Protein AF-A0A916J9D9-F1 (afdb_monomer_lite)

Sequence (79 aa):
MEPYRPFVDLIVLEIIDKGENFLQLSTPIKSKLMRIASEDITIDNQTSPLMVDLQRTTALLVKCYEGSLRKISYPTIPC

pLDDT: mean 93.81, std 4.95, range [59.09, 97.56]

Structure (mmCIF, N/CA/C/O backbone):
data_AF-A0A916J9D9-F1
#
_entry.id   AF-A0A916J9D9-F1
#
loop_
_atom_site.group_PDB
_atom_site.id
_atom_site.type_symbol
_atom_site.label_atom_id
_atom_site.label_alt_id
_atom_site.label_comp_id
_atom_site.label_asym_id
_atom_site.label_entity_id
_atom_site.label_seq_id
_atom_site.pdbx_PDB_ins_code
_atom_site.Cartn_x
_atom_site.Cartn_y
_atom_site.Cartn_z
_atom_site.occupancy
_atom_site.B_iso_or_equiv
_atom_site.auth_seq_id
_atom_site.auth_comp_id
_atom_site.auth_asym_id
_atom_site.auth_atom_id
_atom_site.pdbx_PDB_model_num
ATOM 1 N N . MET A 1 1 ? -1.633 6.559 -8.535 1.00 91.44 1 MET A N 1
ATOM 2 C CA . MET A 1 1 ? -1.930 6.133 -7.150 1.00 91.44 1 MET A CA 1
ATOM 3 C C . MET A 1 1 ? -2.897 4.957 -7.087 1.00 91.44 1 MET A C 1
ATOM 5 O O . MET A 1 1 ? -2.849 4.249 -6.095 1.00 91.44 1 MET A O 1
ATOM 9 N N . GLU A 1 2 ? -3.703 4.690 -8.127 1.00 94.12 2 GLU A N 1
ATOM 10 C CA . GLU A 1 2 ? -4.659 3.563 -8.147 1.00 94.12 2 GLU A CA 1
ATOM 11 C C . GLU A 1 2 ? -4.117 2.207 -7.651 1.00 94.12 2 GLU A C 1
ATOM 13 O O . GLU A 1 2 ? -4.802 1.597 -6.836 1.00 94.12 2 GLU A O 1
ATOM 18 N N . PRO A 1 3 ? -2.892 1.755 -8.005 1.00 93.56 3 PRO A N 1
ATOM 19 C CA . PRO A 1 3 ? -2.377 0.464 -7.528 1.00 93.56 3 PRO A CA 1
ATOM 20 C C . PRO A 1 3 ? -2.182 0.373 -6.006 1.00 93.56 3 PRO A C 1
ATOM 22 O O . PRO A 1 3 ? -2.051 -0.721 -5.473 1.00 93.56 3 PRO A O 1
ATOM 25 N N . TYR A 1 4 ? -2.156 1.512 -5.308 1.00 94.62 4 TYR A N 1
ATOM 26 C CA . TYR A 1 4 ? -1.959 1.591 -3.861 1.00 94.62 4 TYR A CA 1
ATOM 27 C C . TYR A 1 4 ? -3.269 1.765 -3.078 1.00 94.62 4 TYR A C 1
ATOM 29 O O . TYR A 1 4 ? -3.262 1.653 -1.854 1.00 94.62 4 TYR A O 1
ATOM 37 N N . ARG A 1 5 ? -4.399 2.032 -3.750 1.00 95.00 5 ARG A N 1
ATOM 38 C CA . ARG A 1 5 ? -5.703 2.200 -3.083 1.00 95.00 5 ARG A CA 1
ATOM 39 C C . ARG A 1 5 ? -6.129 0.993 -2.235 1.00 95.00 5 ARG A C 1
ATOM 41 O O . ARG A 1 5 ? -6.551 1.240 -1.108 1.00 95.00 5 ARG A O 1
ATOM 48 N N . PRO A 1 6 ? -5.920 -0.268 -2.669 1.00 94.69 6 PRO A N 1
ATOM 49 C CA . PRO A 1 6 ? -6.317 -1.430 -1.874 1.00 94.69 6 PRO A CA 1
ATOM 50 C C . PRO A 1 6 ? -5.692 -1.483 -0.474 1.00 94.69 6 PRO A C 1
ATOM 52 O O . PRO A 1 6 ? -6.315 -1.969 0.459 1.00 94.69 6 PRO A O 1
ATOM 55 N N . PHE A 1 7 ? -4.485 -0.940 -0.290 1.00 94.69 7 PHE A N 1
ATOM 56 C CA . PHE A 1 7 ? -3.828 -0.902 1.021 1.00 94.69 7 PHE A CA 1
ATOM 57 C C . PHE A 1 7 ? -4.517 0.067 1.985 1.00 94.69 7 PHE A C 1
ATOM 59 O O . PHE A 1 7 ? -4.598 -0.196 3.181 1.00 94.69 7 PHE A O 1
ATOM 66 N N . VAL A 1 8 ? -5.064 1.170 1.466 1.00 94.81 8 VAL A N 1
ATOM 67 C CA . VAL A 1 8 ? -5.919 2.070 2.252 1.00 94.81 8 VAL A CA 1
ATOM 68 C C . VAL A 1 8 ? -7.242 1.382 2.567 1.00 94.81 8 VAL A C 1
ATOM 70 O O . VAL A 1 8 ? -7.713 1.459 3.700 1.00 94.81 8 VAL A O 1
ATOM 73 N N . ASP A 1 9 ? -7.814 0.682 1.585 1.00 94.69 9 ASP A N 1
ATOM 74 C CA . ASP A 1 9 ? -9.082 -0.029 1.742 1.00 94.69 9 ASP A CA 1
ATOM 75 C C . ASP A 1 9 ? -8.995 -1.098 2.848 1.00 94.69 9 ASP A C 1
ATOM 77 O O . ASP A 1 9 ? -9.925 -1.215 3.642 1.00 94.69 9 ASP A O 1
ATOM 81 N N . LEU A 1 10 ? -7.863 -1.801 2.982 1.00 94.50 10 LEU A N 1
ATOM 82 C CA . LEU A 1 10 ? -7.611 -2.749 4.080 1.00 94.50 10 LEU A CA 1
ATOM 83 C C . LEU A 1 10 ? -7.637 -2.080 5.464 1.00 94.50 10 LEU A C 1
ATOM 85 O O . LEU A 1 10 ? -8.257 -2.604 6.389 1.00 94.50 10 LEU A O 1
ATOM 89 N N . ILE A 1 11 ? -7.021 -0.901 5.611 1.00 94.62 11 ILE A N 1
ATOM 90 C CA . ILE A 1 11 ? -7.051 -0.143 6.875 1.00 94.62 11 ILE A CA 1
ATOM 91 C C . ILE A 1 11 ? -8.480 0.322 7.184 1.00 94.62 11 ILE A C 1
ATOM 93 O O . ILE A 1 11 ? -8.919 0.292 8.333 1.00 94.62 11 ILE A O 1
ATOM 97 N N . VAL A 1 12 ? -9.223 0.761 6.166 1.00 95.06 12 VAL A N 1
ATOM 98 C CA . VAL A 1 12 ? -10.621 1.183 6.327 1.00 95.06 12 VAL A CA 1
ATOM 99 C C . VAL A 1 12 ? -11.509 0.001 6.711 1.00 95.06 12 VAL A C 1
ATOM 101 O O . VAL A 1 12 ? -12.341 0.147 7.606 1.00 95.06 12 VAL A O 1
ATOM 104 N N . LEU A 1 13 ? -11.307 -1.165 6.098 1.00 94.75 13 LEU A N 1
ATOM 105 C CA . LEU A 1 13 ? -12.016 -2.392 6.451 1.00 94.75 13 LEU A CA 1
ATOM 106 C C . LEU A 1 13 ? -11.767 -2.764 7.919 1.00 94.75 13 LEU A C 1
ATOM 108 O O . LEU A 1 13 ? -12.722 -3.008 8.648 1.00 94.75 13 LEU A O 1
ATOM 112 N N . GLU A 1 14 ? -10.519 -2.676 8.393 1.00 93.88 14 GLU A N 1
ATOM 113 C CA . GLU A 1 14 ? -10.169 -2.913 9.801 1.00 93.88 14 GLU A CA 1
ATOM 114 C C . GLU A 1 14 ? -10.909 -1.960 10.762 1.00 93.88 14 GLU A C 1
ATOM 116 O O . GLU A 1 14 ? -11.364 -2.373 11.831 1.00 93.88 14 GLU A O 1
ATOM 121 N N . ILE A 1 15 ? -11.042 -0.680 10.397 1.00 94.81 15 ILE A N 1
ATOM 122 C CA . ILE A 1 15 ? -11.776 0.323 11.191 1.00 94.81 15 ILE A CA 1
ATOM 123 C C . ILE A 1 15 ? -13.271 -0.029 11.262 1.00 94.81 15 ILE A C 1
ATOM 125 O O . ILE A 1 15 ? -13.885 0.100 12.326 1.00 94.81 15 ILE A O 1
ATOM 129 N N . ILE A 1 16 ? -13.851 -0.476 10.144 1.00 94.75 16 ILE A N 1
ATOM 130 C CA . ILE A 1 16 ? -15.260 -0.885 10.061 1.00 94.75 16 ILE A CA 1
ATOM 131 C C . ILE A 1 16 ? -15.498 -2.149 10.893 1.00 94.75 16 ILE A C 1
ATOM 133 O O . ILE A 1 16 ? -16.417 -2.165 11.713 1.00 94.75 16 ILE A O 1
ATOM 137 N N . ASP A 1 17 ? -14.648 -3.166 10.749 1.00 95.06 17 ASP A N 1
ATOM 138 C CA . ASP A 1 17 ? -14.760 -4.444 11.464 1.00 95.06 17 ASP A CA 1
ATOM 139 C C . ASP A 1 17 ? -14.640 -4.274 12.985 1.00 95.06 17 ASP A C 1
ATOM 141 O O . ASP A 1 17 ? -15.260 -5.005 13.760 1.00 95.06 17 ASP A O 1
ATOM 145 N N . LYS A 1 18 ? -13.888 -3.265 13.437 1.00 94.00 18 LYS A N 1
ATOM 146 C CA . LYS A 1 18 ? -13.773 -2.896 14.857 1.00 94.00 18 LYS A CA 1
ATOM 147 C C . LYS A 1 18 ? -14.978 -2.123 15.400 1.00 94.00 18 LYS A C 1
ATOM 149 O O . LYS A 1 18 ? -15.005 -1.821 16.594 1.00 94.00 18 LYS A O 1
ATOM 154 N N . GLY A 1 19 ? -15.966 -1.800 14.562 1.00 92.00 19 GLY A N 1
ATOM 155 C CA . GLY A 1 19 ? -17.171 -1.071 14.960 1.00 92.00 19 GLY A CA 1
ATOM 156 C C . GLY A 1 19 ? -16.897 0.373 15.385 1.00 92.00 19 GLY A C 1
ATOM 157 O O . GLY A 1 19 ? -17.645 0.941 16.183 1.00 92.00 19 GLY A O 1
ATOM 158 N N . GLU A 1 20 ? -15.807 0.973 14.904 1.00 90.44 20 GLU A N 1
ATOM 159 C CA . GLU A 1 20 ? -15.468 2.355 15.232 1.00 90.44 20 GLU A CA 1
ATOM 160 C C . GLU A 1 20 ? -16.452 3.328 14.575 1.00 90.44 20 GLU A C 1
ATOM 162 O O . GLU A 1 20 ? -16.931 3.102 13.466 1.00 90.44 20 GLU A O 1
ATOM 167 N N . ASN A 1 21 ? -16.740 4.457 15.229 1.00 90.19 21 ASN A N 1
ATOM 168 C CA . ASN A 1 21 ? -17.553 5.503 14.611 1.00 90.19 21 ASN A CA 1
ATOM 169 C C . ASN A 1 21 ? -16.755 6.214 13.503 1.00 90.19 21 ASN A C 1
ATOM 171 O O . ASN A 1 21 ? -16.070 7.207 13.753 1.00 90.19 21 ASN A O 1
ATOM 175 N N . PHE A 1 22 ? -16.865 5.698 12.280 1.00 89.25 22 PHE 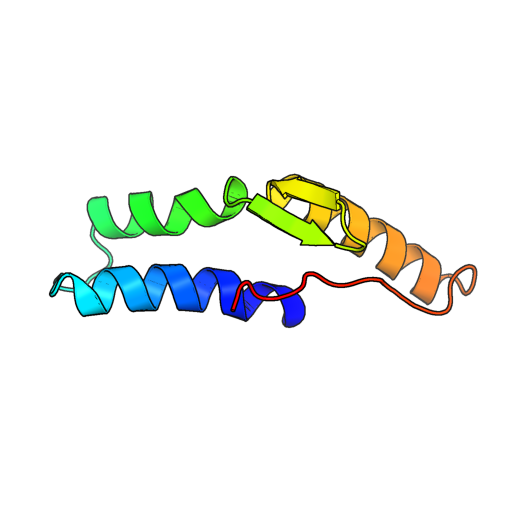A N 1
ATOM 176 C CA . PHE A 1 22 ? -16.166 6.182 11.088 1.00 89.25 22 PHE A CA 1
ATOM 177 C C . PHE A 1 22 ? -16.886 7.323 10.352 1.00 89.25 22 PHE A C 1
ATOM 179 O O . PHE A 1 22 ? -16.361 7.838 9.367 1.00 89.25 22 PHE A O 1
ATOM 186 N N . LEU A 1 23 ? -18.063 7.762 10.821 1.00 91.38 23 LEU A N 1
ATOM 187 C CA . LEU A 1 23 ? -18.778 8.907 10.235 1.00 91.38 23 LEU A CA 1
ATOM 188 C C . LEU A 1 23 ? -18.082 10.244 10.527 1.00 91.38 23 LEU A C 1
ATOM 190 O O . LEU A 1 23 ? -18.343 11.242 9.857 1.00 91.38 23 LEU A O 1
ATOM 194 N N . GLN A 1 24 ? -17.199 10.272 11.526 1.00 91.12 24 GLN A N 1
ATOM 195 C CA . GLN A 1 24 ? -16.382 11.432 11.857 1.00 91.12 24 GLN A CA 1
ATOM 196 C C . GLN A 1 24 ? -14.902 11.070 11.849 1.00 91.12 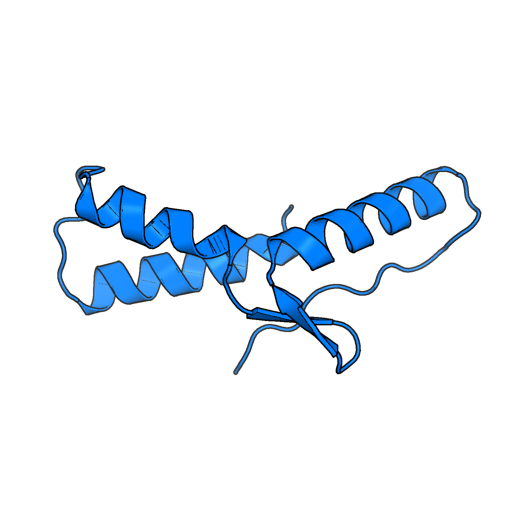24 GLN A C 1
ATOM 198 O O . GLN A 1 24 ? -14.475 10.079 12.437 1.00 91.12 24 GLN A O 1
ATOM 203 N N . LEU A 1 25 ? -14.091 11.933 11.237 1.00 92.62 25 LEU A N 1
ATOM 204 C CA . LEU A 1 25 ? -12.644 11.765 11.181 1.00 92.62 25 LEU A CA 1
ATOM 205 C C . LEU A 1 25 ? -11.987 12.183 12.511 1.00 92.62 25 LEU A C 1
ATOM 207 O O . LEU A 1 25 ? -11.437 13.281 12.648 1.00 92.62 25 LEU A O 1
ATOM 211 N N . SER A 1 26 ? -1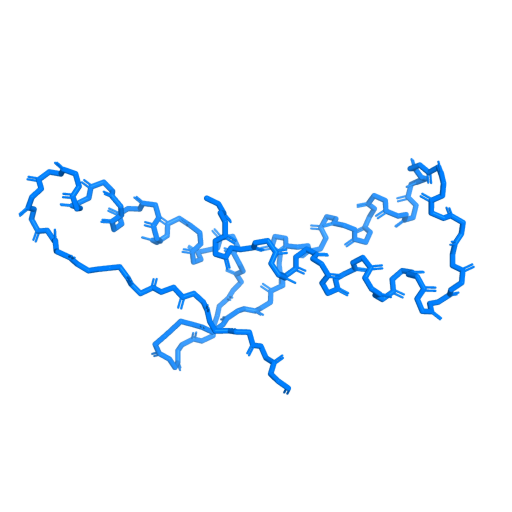2.063 11.295 13.499 1.00 94.38 26 SER A N 1
ATOM 212 C CA . SER A 1 26 ? -11.491 11.478 14.837 1.00 94.38 26 SER A CA 1
ATOM 213 C C . SER A 1 26 ? -9.961 11.316 14.854 1.00 94.38 26 SER A C 1
ATOM 215 O O . SER A 1 26 ? -9.369 10.728 13.947 1.00 94.38 26 SER A O 1
ATOM 217 N N . THR A 1 27 ? -9.289 11.826 15.893 1.00 94.94 27 THR A N 1
ATOM 218 C CA . THR A 1 27 ? -7.828 11.668 16.065 1.00 94.94 27 THR A CA 1
ATOM 219 C C . THR A 1 27 ? -7.368 10.200 16.043 1.00 94.94 27 THR A C 1
ATOM 221 O O . THR A 1 27 ? -6.394 9.918 15.343 1.00 94.94 27 THR A O 1
ATOM 224 N N . PRO A 1 28 ? -8.056 9.246 16.707 1.00 93.38 28 PRO A N 1
ATOM 225 C CA . PRO A 1 28 ? -7.718 7.824 16.607 1.00 93.38 28 PRO A CA 1
ATOM 226 C C . PRO A 1 28 ? -7.782 7.281 15.174 1.00 93.38 28 PRO A C 1
ATOM 228 O O . PRO A 1 28 ? -6.857 6.594 14.743 1.00 93.38 28 PRO A O 1
ATOM 231 N N . ILE A 1 29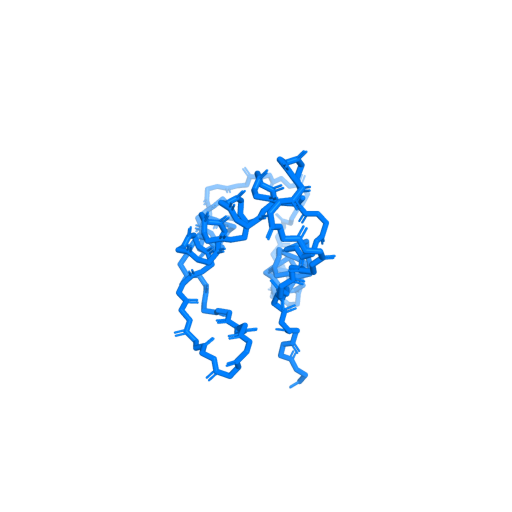 ? -8.823 7.639 14.412 1.00 95.00 29 ILE A N 1
ATOM 232 C CA . ILE A 1 29 ? -8.983 7.207 13.015 1.00 95.00 29 ILE A CA 1
ATOM 233 C C . ILE A 1 29 ? -7.876 7.801 12.141 1.00 95.00 29 ILE A C 1
ATOM 235 O O . ILE A 1 29 ? -7.246 7.072 11.378 1.00 95.00 29 ILE A O 1
ATOM 239 N N . LYS A 1 30 ? -7.569 9.099 12.290 1.00 94.75 30 LYS A N 1
ATOM 240 C CA . LYS A 1 30 ? -6.442 9.733 11.580 1.00 94.75 30 LYS A CA 1
ATOM 241 C C . LYS A 1 30 ? -5.132 9.012 11.874 1.00 94.75 30 LYS A C 1
ATOM 243 O O . LYS A 1 30 ? -4.382 8.722 10.951 1.00 94.75 30 LYS A O 1
ATOM 248 N N . SER A 1 31 ? -4.870 8.696 13.142 1.00 94.44 31 SER A N 1
ATOM 249 C CA . SER A 1 31 ? -3.648 7.994 13.532 1.00 94.44 31 SER A 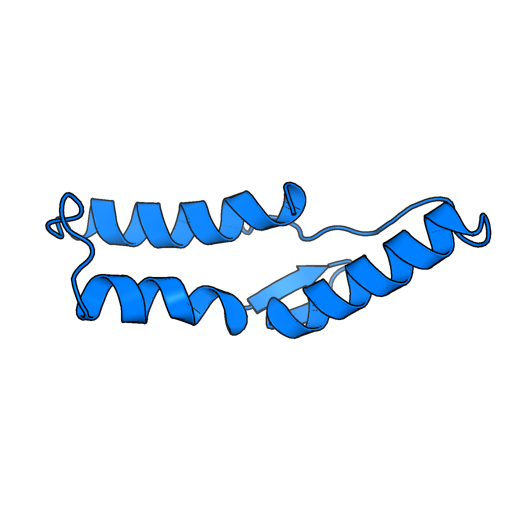CA 1
ATOM 250 C C . SER A 1 31 ? -3.551 6.601 12.906 1.00 94.44 31 SER A C 1
ATOM 252 O O . SER A 1 31 ? -2.453 6.199 12.534 1.00 94.44 31 SER A O 1
ATOM 254 N N . LYS A 1 32 ? -4.669 5.877 12.766 1.00 94.62 32 LYS A N 1
ATOM 255 C CA . LYS A 1 32 ? -4.708 4.579 12.074 1.00 94.62 32 LYS A CA 1
ATOM 256 C C . LYS A 1 32 ? -4.452 4.723 10.581 1.00 94.62 32 LYS A C 1
ATOM 258 O O . LYS A 1 32 ? -3.581 4.042 10.060 1.00 94.62 32 LYS A O 1
ATOM 263 N N . LEU A 1 33 ? -5.133 5.658 9.918 1.00 95.56 33 LEU A N 1
ATOM 264 C CA . LEU A 1 33 ? -4.933 5.927 8.492 1.00 95.56 33 LEU A CA 1
ATOM 265 C C . LEU A 1 33 ? -3.488 6.337 8.175 1.00 95.56 33 LEU A C 1
ATOM 267 O O . LEU A 1 33 ? -2.953 5.921 7.156 1.00 95.56 33 LEU A O 1
ATOM 271 N N . MET A 1 34 ? -2.828 7.094 9.058 1.00 95.44 34 MET A N 1
ATOM 272 C CA . MET A 1 34 ? -1.429 7.512 8.875 1.00 95.44 34 MET A CA 1
ATOM 273 C C . MET A 1 34 ? -0.433 6.346 8.873 1.00 95.44 34 MET A C 1
ATOM 275 O O . MET A 1 34 ? 0.666 6.504 8.339 1.00 95.44 34 MET A O 1
ATOM 279 N N . ARG A 1 35 ? -0.806 5.171 9.404 1.00 94.75 35 ARG A N 1
ATOM 280 C CA . ARG A 1 35 ? 0.047 3.975 9.348 1.00 94.75 35 ARG A CA 1
ATOM 281 C C . ARG A 1 35 ? 0.323 3.515 7.921 1.00 94.75 35 ARG A C 1
ATOM 283 O O . ARG A 1 35 ? 1.361 2.901 7.711 1.00 94.75 35 ARG A O 1
ATOM 290 N N . ILE A 1 36 ? -0.517 3.892 6.948 1.00 95.56 36 ILE A N 1
ATOM 291 C CA . ILE A 1 36 ? -0.364 3.537 5.528 1.00 95.56 36 ILE A CA 1
ATOM 292 C C . ILE A 1 36 ? 1.050 3.771 4.988 1.00 95.56 36 ILE A C 1
ATOM 294 O O . ILE A 1 36 ? 1.531 2.984 4.186 1.00 95.56 36 ILE A O 1
ATOM 298 N N . ALA A 1 37 ? 1.739 4.828 5.429 1.00 93.19 37 ALA A N 1
ATOM 299 C CA . ALA A 1 37 ? 3.085 5.143 4.951 1.00 93.19 37 ALA A CA 1
ATOM 300 C C . ALA A 1 37 ? 4.125 4.083 5.360 1.00 93.19 37 ALA A C 1
ATOM 302 O O . ALA A 1 37 ? 5.097 3.856 4.638 1.00 93.19 37 ALA A O 1
ATOM 303 N N . SER A 1 38 ? 3.912 3.448 6.512 1.00 94.88 38 SER A N 1
ATOM 304 C CA . SER A 1 38 ? 4.770 2.415 7.092 1.00 94.88 38 SER A CA 1
ATOM 305 C C . SER A 1 38 ? 4.232 0.995 6.914 1.00 94.88 38 SER A C 1
ATOM 307 O O . SER A 1 38 ? 4.863 0.072 7.412 1.00 94.88 38 SER A O 1
ATOM 309 N N . GLU A 1 39 ? 3.080 0.808 6.263 1.00 94.69 39 GLU A N 1
ATOM 310 C CA . GLU A 1 39 ? 2.561 -0.535 5.983 1.00 94.69 39 GLU A CA 1
ATOM 311 C C . GLU A 1 39 ? 3.470 -1.241 4.975 1.00 94.69 39 GLU A C 1
ATOM 313 O O . GLU A 1 39 ? 3.859 -0.658 3.960 1.00 94.69 39 GLU A O 1
ATOM 318 N N . ASP A 1 40 ? 3.820 -2.489 5.266 1.00 94.75 40 ASP A N 1
ATOM 319 C CA . ASP A 1 40 ? 4.680 -3.287 4.403 1.00 94.75 40 ASP A CA 1
ATOM 320 C C . ASP A 1 40 ? 3.907 -3.766 3.171 1.00 94.75 40 ASP A C 1
ATOM 322 O O . ASP A 1 40 ? 2.793 -4.289 3.265 1.00 94.75 40 ASP A O 1
ATOM 326 N N . ILE A 1 41 ? 4.519 -3.610 2.000 1.00 95.19 41 ILE A N 1
ATOM 327 C CA . ILE A 1 41 ? 3.977 -4.064 0.719 1.00 95.19 41 ILE A CA 1
ATOM 328 C C . ILE A 1 41 ? 4.998 -4.922 -0.014 1.00 95.19 41 ILE A C 1
ATOM 330 O O . ILE A 1 41 ? 6.201 -4.796 0.208 1.00 95.19 41 ILE A O 1
ATOM 334 N N . THR A 1 42 ? 4.521 -5.786 -0.912 1.00 95.56 42 THR A N 1
ATOM 335 C CA . THR A 1 42 ? 5.389 -6.661 -1.705 1.00 95.56 42 THR A CA 1
ATOM 336 C C . THR A 1 42 ? 5.338 -6.302 -3.187 1.00 95.56 42 THR A C 1
ATOM 338 O O . THR A 1 42 ? 4.282 -6.399 -3.821 1.00 95.56 42 THR A O 1
ATOM 341 N N . ILE A 1 43 ? 6.497 -5.949 -3.751 1.00 95.12 43 ILE A N 1
ATOM 342 C CA . ILE A 1 43 ? 6.737 -5.762 -5.190 1.00 95.12 43 ILE A CA 1
ATOM 343 C C . ILE A 1 43 ? 7.870 -6.705 -5.604 1.00 95.12 43 ILE A C 1
ATOM 345 O O . ILE A 1 43 ? 8.945 -6.669 -5.013 1.00 95.12 43 ILE A O 1
ATOM 349 N N . ASP A 1 44 ? 7.658 -7.536 -6.627 1.00 92.81 44 ASP A N 1
ATOM 350 C CA . ASP A 1 44 ? 8.682 -8.453 -7.161 1.00 92.81 44 ASP A CA 1
ATOM 351 C C . ASP A 1 44 ? 9.382 -9.305 -6.075 1.00 92.81 44 ASP A C 1
ATOM 353 O O . ASP A 1 44 ? 10.611 -9.395 -6.028 1.00 92.81 44 ASP A O 1
ATOM 357 N N . ASN A 1 45 ? 8.598 -9.907 -5.171 1.00 91.75 45 ASN A N 1
ATOM 358 C CA . ASN A 1 45 ? 9.062 -10.703 -4.020 1.00 91.75 45 ASN A CA 1
ATOM 359 C C . ASN A 1 45 ? 9.960 -9.950 -3.017 1.00 91.75 45 ASN A C 1
ATOM 361 O O . ASN A 1 45 ? 10.612 -10.576 -2.181 1.00 91.75 45 ASN A O 1
ATOM 365 N N . GLN A 1 46 ? 9.997 -8.620 -3.077 1.00 94.19 46 GLN A N 1
ATOM 366 C CA . GLN A 1 46 ? 10.669 -7.780 -2.092 1.00 94.19 46 GLN A CA 1
ATOM 367 C C . GLN A 1 46 ? 9.620 -7.080 -1.244 1.00 94.19 46 GLN A C 1
ATOM 369 O O . GLN A 1 46 ? 8.686 -6.490 -1.784 1.00 94.19 46 GLN A O 1
ATOM 374 N N . THR A 1 47 ? 9.789 -7.153 0.073 1.00 95.62 47 THR A N 1
ATOM 375 C CA . THR A 1 47 ? 8.915 -6.484 1.033 1.00 95.62 47 THR A CA 1
ATOM 376 C C . THR A 1 47 ? 9.594 -5.228 1.548 1.00 95.62 47 THR A C 1
ATOM 378 O O . THR A 1 47 ? 10.742 -5.284 1.998 1.00 95.62 47 THR A O 1
ATOM 381 N N . SER A 1 48 ? 8.896 -4.101 1.476 1.00 95.69 48 SER A N 1
ATOM 382 C CA . SER A 1 48 ? 9.362 -2.842 2.047 1.00 95.69 48 SER A CA 1
ATOM 383 C C . SER A 1 48 ? 8.186 -1.943 2.446 1.00 95.69 48 SER A C 1
ATOM 385 O O . SER A 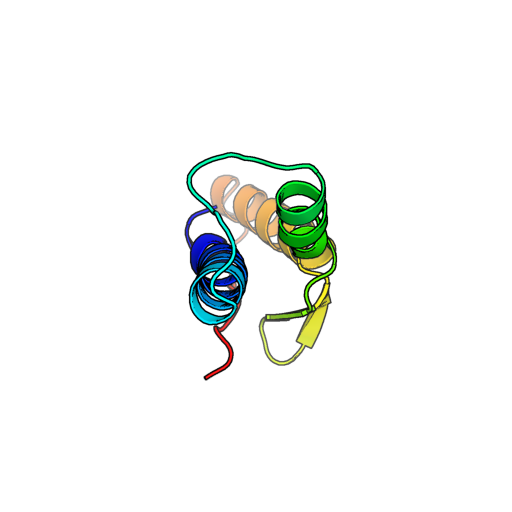1 48 ? 7.058 -2.187 2.007 1.00 95.69 48 SER A O 1
ATOM 387 N N . PRO A 1 49 ? 8.419 -0.893 3.254 1.00 96.50 49 PRO A N 1
ATOM 388 C CA . PRO A 1 49 ? 7.365 0.046 3.609 1.00 96.50 49 PRO A CA 1
ATOM 389 C C . PRO A 1 49 ? 6.795 0.748 2.372 1.00 96.50 49 PRO A C 1
ATOM 391 O O . PRO A 1 49 ? 7.545 1.202 1.501 1.00 96.50 49 PRO A O 1
ATOM 394 N N . LEU A 1 50 ? 5.475 0.934 2.338 1.00 95.75 50 LEU A N 1
ATOM 395 C CA . LEU A 1 50 ? 4.742 1.525 1.217 1.00 95.75 50 LEU A CA 1
ATOM 396 C C . LEU A 1 50 ? 5.354 2.838 0.734 1.00 95.75 50 LEU A C 1
ATOM 398 O O . LEU A 1 50 ? 5.461 3.059 -0.473 1.00 95.75 50 LEU A O 1
ATOM 402 N N . MET A 1 51 ? 5.781 3.710 1.653 1.00 95.75 51 MET A N 1
ATOM 403 C CA . MET A 1 51 ? 6.369 5.001 1.290 1.00 95.75 51 MET A CA 1
ATOM 404 C C . MET A 1 51 ? 7.675 4.863 0.487 1.00 95.75 51 MET A C 1
ATOM 406 O O . MET A 1 51 ? 7.936 5.694 -0.383 1.00 95.75 51 MET A O 1
ATOM 410 N N . VAL A 1 52 ? 8.476 3.822 0.736 1.00 95.81 52 VAL A N 1
ATOM 411 C CA . VAL A 1 52 ? 9.726 3.555 0.004 1.00 95.81 52 VAL A CA 1
ATOM 412 C C . VAL A 1 52 ? 9.411 3.088 -1.415 1.00 95.81 52 VAL A C 1
ATOM 414 O O . VAL A 1 52 ? 9.894 3.660 -2.397 1.00 95.81 52 VAL A O 1
ATOM 417 N N . ASP A 1 53 ? 8.536 2.096 -1.543 1.00 95.50 53 ASP A N 1
ATOM 418 C CA . ASP A 1 53 ? 8.159 1.542 -2.842 1.00 95.50 53 ASP A CA 1
ATOM 419 C C . ASP A 1 53 ? 7.332 2.518 -3.691 1.00 95.50 53 ASP A C 1
ATOM 421 O O . ASP A 1 53 ? 7.397 2.482 -4.921 1.00 95.50 53 ASP A O 1
ATOM 425 N N . LEU A 1 54 ? 6.608 3.452 -3.069 1.00 95.56 54 LEU A N 1
ATOM 426 C CA . LEU A 1 54 ? 5.943 4.548 -3.773 1.00 95.56 54 LEU A CA 1
ATOM 427 C C . LEU A 1 54 ? 6.947 5.458 -4.497 1.00 95.56 54 LEU A C 1
ATOM 429 O O . LEU A 1 54 ? 6.725 5.849 -5.648 1.00 95.56 54 LEU A O 1
ATOM 433 N N . GLN A 1 55 ? 8.069 5.788 -3.852 1.00 95.19 55 GLN A N 1
ATOM 434 C CA . GLN A 1 55 ? 9.134 6.569 -4.492 1.00 95.19 55 GLN A CA 1
ATOM 435 C C . GLN A 1 55 ? 9.750 5.788 -5.657 1.00 95.19 55 GLN A C 1
ATOM 437 O O . GLN A 1 55 ? 9.958 6.343 -6.740 1.00 95.19 55 GLN A O 1
ATOM 442 N N . ARG A 1 56 ? 9.971 4.481 -5.465 1.00 94.44 56 ARG A N 1
ATOM 443 C CA . ARG A 1 56 ? 10.491 3.581 -6.500 1.00 94.44 56 ARG A CA 1
ATOM 444 C C . ARG A 1 56 ? 9.571 3.521 -7.720 1.00 94.44 56 ARG A C 1
ATOM 446 O O . ARG A 1 56 ? 10.044 3.734 -8.836 1.00 94.44 56 ARG A O 1
ATOM 453 N N . THR A 1 57 ? 8.272 3.280 -7.542 1.00 95.56 57 THR A N 1
ATOM 454 C CA . THR A 1 57 ? 7.321 3.228 -8.668 1.00 95.56 57 THR A CA 1
ATOM 455 C C . THR A 1 57 ? 7.155 4.580 -9.350 1.00 95.56 57 THR A C 1
ATOM 457 O O . THR A 1 57 ? 7.031 4.619 -10.573 1.00 95.56 57 THR A O 1
ATOM 460 N N . THR A 1 58 ? 7.246 5.688 -8.609 1.00 96.12 58 THR A N 1
ATOM 461 C CA . THR A 1 58 ? 7.247 7.042 -9.187 1.00 96.12 58 THR A CA 1
ATOM 462 C C . THR A 1 58 ? 8.467 7.265 -10.086 1.00 96.12 58 THR A C 1
ATOM 464 O O . THR A 1 58 ? 8.321 7.741 -11.211 1.00 96.12 58 THR A O 1
ATOM 467 N N . ALA A 1 59 ? 9.662 6.855 -9.652 1.00 96.12 59 ALA A N 1
ATOM 468 C CA . ALA A 1 59 ? 10.869 6.937 -10.477 1.00 96.12 59 ALA A CA 1
ATOM 469 C C . ALA A 1 59 ? 10.778 6.054 -11.736 1.00 96.12 59 ALA A C 1
ATOM 471 O O . ALA A 1 59 ? 11.211 6.457 -12.816 1.00 96.12 59 ALA A O 1
ATOM 472 N N . LEU A 1 60 ? 10.186 4.859 -11.624 1.00 95.69 60 LEU A N 1
ATOM 473 C CA . LEU A 1 60 ? 9.927 3.990 -12.778 1.00 95.69 60 LEU A CA 1
ATOM 474 C C . LEU A 1 60 ? 8.898 4.600 -13.739 1.00 95.69 60 LEU A C 1
ATOM 476 O O . LEU A 1 60 ? 9.066 4.493 -14.952 1.00 95.69 60 LEU A O 1
ATOM 480 N N . LEU A 1 61 ? 7.870 5.271 -13.217 1.00 96.38 61 LEU A N 1
ATOM 481 C CA . LEU A 1 61 ? 6.869 5.966 -14.024 1.00 96.38 61 LEU A CA 1
ATOM 482 C C . LEU A 1 61 ? 7.489 7.094 -14.851 1.00 96.38 61 LEU A C 1
ATOM 484 O O . LEU A 1 61 ? 7.199 7.192 -16.041 1.00 96.38 61 LEU A O 1
ATOM 488 N N . VAL A 1 62 ? 8.384 7.887 -14.256 1.00 97.44 62 VAL A N 1
ATOM 489 C CA . VAL A 1 62 ? 9.143 8.914 -14.990 1.00 97.44 62 VAL A CA 1
ATOM 490 C C . VAL A 1 62 ? 9.941 8.279 -16.132 1.00 97.44 62 VAL A C 1
ATOM 492 O O . VAL A 1 62 ? 9.811 8.710 -17.274 1.00 97.44 62 VAL A O 1
ATOM 495 N N . LYS A 1 63 ? 10.668 7.184 -15.870 1.00 97.56 63 LYS A N 1
ATOM 496 C CA . LYS A 1 63 ? 11.419 6.453 -16.910 1.00 97.56 63 LYS A CA 1
ATOM 497 C C . LYS A 1 63 ? 10.528 5.907 -18.030 1.00 97.56 63 LYS A C 1
ATOM 499 O O . LYS A 1 63 ? 10.948 5.876 -19.187 1.00 97.56 63 LYS A O 1
ATOM 504 N N . CYS A 1 64 ? 9.303 5.484 -17.710 1.00 96.81 64 CYS A N 1
ATOM 505 C CA . CYS A 1 64 ? 8.312 5.100 -18.717 1.00 96.81 64 CYS A CA 1
ATOM 506 C C . CYS A 1 64 ? 7.906 6.284 -19.597 1.00 96.81 64 CYS A C 1
ATOM 508 O O . CYS A 1 64 ? 7.822 6.132 -20.813 1.00 96.81 64 CYS A O 1
ATOM 510 N N . TYR A 1 65 ? 7.683 7.459 -19.007 1.00 96.69 65 TYR A N 1
ATOM 511 C CA . TYR A 1 65 ? 7.349 8.670 -19.762 1.00 96.69 65 TYR A CA 1
ATOM 512 C C . TYR A 1 65 ? 8.511 9.179 -20.619 1.00 96.69 65 TYR A C 1
ATOM 514 O O . TYR A 1 65 ? 8.281 9.679 -21.716 1.00 96.69 65 TYR A O 1
ATOM 522 N N . GLU A 1 66 ? 9.751 8.981 -20.177 1.00 97.50 66 GLU A N 1
ATOM 523 C CA . GLU A 1 66 ? 10.961 9.264 -20.961 1.00 97.50 66 GLU A CA 1
ATOM 524 C C . GLU A 1 66 ? 11.239 8.212 -22.054 1.00 97.50 66 GLU A C 1
ATOM 526 O O . GLU A 1 66 ? 12.120 8.400 -22.890 1.00 97.50 66 GLU A O 1
ATOM 531 N N . GLY A 1 67 ? 10.515 7.087 -22.056 1.00 96.25 67 GLY A N 1
ATOM 532 C CA . GLY A 1 67 ? 10.666 6.006 -23.035 1.00 96.25 67 GLY A CA 1
ATOM 533 C C . GLY A 1 67 ? 11.824 5.035 -22.768 1.00 96.25 67 GLY A C 1
ATOM 534 O O . GLY A 1 67 ? 12.055 4.133 -23.575 1.00 96.25 67 GLY A O 1
ATOM 535 N N . SER A 1 68 ? 12.534 5.169 -21.641 1.00 96.56 68 SER A N 1
ATOM 536 C CA . SER A 1 68 ? 13.634 4.270 -21.249 1.00 96.56 68 SER A CA 1
ATOM 537 C C . SER A 1 68 ? 13.155 2.968 -20.589 1.00 96.56 68 SER A C 1
ATOM 539 O O . SER A 1 68 ? 13.901 1.991 -20.514 1.00 96.56 68 SER A O 1
ATOM 541 N N . LEU A 1 69 ? 11.896 2.927 -20.148 1.00 96.25 69 LEU A N 1
ATOM 542 C CA . LEU A 1 69 ? 11.237 1.767 -19.546 1.00 96.25 69 LEU A CA 1
ATOM 543 C C . LEU A 1 69 ? 9.874 1.532 -20.222 1.00 96.25 69 LEU A C 1
ATOM 545 O O . LEU A 1 69 ? 9.247 2.470 -20.701 1.00 96.25 69 LEU A O 1
ATOM 549 N N . ARG A 1 70 ? 9.394 0.281 -20.269 1.00 94.44 70 ARG A N 1
ATOM 550 C CA . ARG A 1 70 ? 8.077 -0.061 -20.860 1.00 94.44 70 ARG A CA 1
ATOM 551 C C . ARG A 1 70 ? 7.068 -0.658 -19.880 1.00 94.44 70 ARG A C 1
ATOM 553 O O . ARG A 1 70 ? 5.895 -0.772 -20.222 1.00 94.44 70 ARG A O 1
ATOM 560 N N . LYS A 1 71 ? 7.512 -1.110 -18.706 1.00 93.50 71 LYS A N 1
ATOM 561 C CA . LYS A 1 71 ? 6.681 -1.813 -17.719 1.00 93.50 71 LYS A CA 1
ATOM 562 C C . LYS A 1 71 ? 7.087 -1.400 -16.315 1.00 93.50 71 LYS A C 1
ATOM 564 O O . LYS A 1 71 ? 8.276 -1.269 -16.051 1.00 93.50 71 LYS A O 1
ATOM 569 N N . ILE A 1 72 ? 6.103 -1.245 -15.438 1.00 94.50 72 ILE A N 1
ATOM 570 C CA . ILE A 1 72 ? 6.291 -0.900 -14.029 1.00 94.50 72 ILE A CA 1
ATOM 571 C C . ILE A 1 72 ? 5.781 -2.076 -13.205 1.00 94.50 72 ILE A C 1
ATOM 573 O O . ILE A 1 72 ? 4.681 -2.569 -13.460 1.00 94.50 72 ILE A O 1
ATOM 577 N N . SER A 1 73 ? 6.578 -2.517 -12.238 1.00 93.62 73 SER A N 1
ATOM 578 C CA . SER A 1 73 ? 6.132 -3.475 -11.232 1.00 93.62 73 SER A CA 1
ATOM 579 C C . SER A 1 73 ? 5.300 -2.752 -10.180 1.00 93.62 73 SER A C 1
ATOM 581 O O . SER A 1 73 ? 5.690 -1.690 -9.692 1.00 93.62 73 SER A O 1
ATOM 583 N N . TYR A 1 74 ? 4.152 -3.325 -9.844 1.00 95.19 74 TYR A N 1
ATOM 584 C CA . TYR A 1 74 ? 3.216 -2.775 -8.871 1.00 95.19 74 TYR A CA 1
ATOM 585 C C . TYR A 1 74 ? 3.079 -3.712 -7.673 1.00 95.19 74 TYR A C 1
ATOM 587 O O . TYR A 1 74 ? 3.386 -4.901 -7.792 1.00 95.19 74 TYR A O 1
ATOM 595 N N . PRO A 1 75 ? 2.631 -3.187 -6.523 1.00 94.69 75 PRO A N 1
ATOM 596 C CA . PRO A 1 75 ? 2.432 -4.001 -5.338 1.00 94.69 75 PRO A CA 1
ATOM 597 C C . PRO A 1 75 ? 1.344 -5.050 -5.532 1.00 94.69 75 PRO A C 1
ATOM 599 O O . PRO A 1 75 ? 0.331 -4.822 -6.196 1.00 94.69 75 PRO A O 1
ATOM 602 N N . THR A 1 76 ? 1.583 -6.208 -4.929 1.00 93.75 76 THR A N 1
ATOM 603 C CA . THR A 1 76 ? 0.623 -7.307 -4.839 1.00 93.75 76 THR A CA 1
ATOM 604 C C . THR A 1 76 ? -0.159 -7.189 -3.539 1.00 93.75 76 THR A C 1
ATOM 606 O O . THR A 1 76 ? 0.401 -6.843 -2.499 1.00 93.75 76 THR A O 1
ATOM 609 N N . ILE A 1 77 ? -1.470 -7.421 -3.609 1.00 87.56 77 ILE A N 1
ATOM 610 C CA . ILE A 1 77 ? -2.329 -7.400 -2.425 1.00 87.56 77 ILE A CA 1
ATOM 611 C C . ILE A 1 77 ? -2.086 -8.706 -1.657 1.00 87.56 77 ILE A C 1
ATOM 613 O O . ILE A 1 77 ? -2.129 -9.769 -2.283 1.00 87.56 77 ILE A O 1
ATOM 617 N N . PRO A 1 78 ? -1.828 -8.654 -0.340 1.00 72.75 78 PRO A N 1
ATOM 618 C CA . PRO A 1 78 ? -1.793 -9.856 0.480 1.00 72.75 78 PRO A CA 1
ATOM 619 C C . PRO A 1 78 ? -3.191 -10.494 0.501 1.00 72.75 78 PRO A C 1
ATOM 621 O O . PRO A 1 78 ? -4.162 -9.840 0.882 1.00 72.75 78 PRO A O 1
ATOM 624 N N . CYS A 1 79 ? -3.285 -11.740 0.029 1.00 59.09 79 CYS A N 1
ATOM 625 C CA . CYS A 1 79 ? -4.490 -12.570 0.109 1.00 59.09 79 CYS A CA 1
ATOM 626 C C . CYS A 1 79 ? -4.621 -13.229 1.484 1.00 59.09 79 CYS A C 1
ATOM 628 O O . CYS A 1 79 ? -3.571 -13.645 2.028 1.00 59.09 79 CYS A O 1
#

Secondary structure (DSSP, 8-state):
-GGGHHHHHHHHHHHHHTT--TTS--HHHHHHHGGGGG-EEEETTEEEEHHHHHHHHHHHHHHHHTTS-S----PBPP-

Radius of gyration: 15.07 Å; chains: 1; bounding box: 32×24×40 Å

Foldseek 3Di:
DVLLVVLLVVLVVVCVVVVHPPVDCDPVNVVSSVCQQQDWWDWPNDIGGPVVVVVVQVVQVVCVVVVVDPDGTGTDDDD

Organism: NCBI:txid2822344